Protein AF-A0A8X6H9U3-F1 (afdb_monomer_lite)

Foldseek 3Di:
DDDDCPDPVVVVCVVCVVVNPPPVVPPPVVPPPDDDDDDDDDDADDDDADDDDPVCCVVVVVVVVCVVSVVDDDDDDSHDDYD

pLDDT: mean 78.74, std 13.15, range [41.72, 92.62]

Sequence (83 aa):
MTLSDSSAYHKLMNQFPSLTKASFLGINFRKQDVTHCILMKGPPEFDEARHLYPENLVAVKEIQSLFDKGIICPSNSLLSTWC

Secondary structure (DSSP, 8-state):
----TTSHHHHHHHH-HHHHS--TTT------S--------SSPP--PPPPPPGGGGHHHHHHHHHHHTTSS-----S-----

Structure (mmCIF, N/CA/C/O backbone):
data_AF-A0A8X6H9U3-F1
#
_entry.id   AF-A0A8X6H9U3-F1
#
loop_
_atom_site.group_PDB
_atom_site.id
_atom_site.type_symbol
_atom_site.label_atom_id
_atom_site.label_alt_id
_atom_site.label_comp_id
_atom_site.label_asym_id
_atom_site.label_entity_id
_atom_site.label_seq_id
_atom_site.pdbx_PDB_ins_code
_atom_site.Cartn_x
_atom_site.Cartn_y
_atom_site.Cartn_z
_atom_site.occupancy
_atom_site.B_iso_or_equiv
_atom_site.auth_seq_id
_atom_site.auth_comp_id
_atom_site.auth_asym_id
_atom_site.auth_atom_id
_atom_site.pdbx_PDB_model_num
ATOM 1 N N . MET A 1 1 ? 4.909 -7.428 20.894 1.00 42.50 1 MET A N 1
ATOM 2 C CA . MET A 1 1 ? 5.134 -6.529 22.045 1.00 42.50 1 MET A CA 1
ATOM 3 C C . MET A 1 1 ? 3.824 -6.435 22.809 1.00 42.50 1 MET A C 1
ATOM 5 O O . MET A 1 1 ? 2.894 -5.817 22.314 1.00 42.50 1 MET A O 1
ATOM 9 N N . THR A 1 2 ? 3.691 -7.147 23.925 1.00 55.91 2 THR A N 1
ATOM 10 C CA . THR A 1 2 ? 2.452 -7.180 24.718 1.00 55.91 2 THR A CA 1
ATOM 11 C C . THR A 1 2 ? 2.578 -6.189 25.869 1.00 55.91 2 THR A C 1
ATOM 13 O O . THR A 1 2 ? 3.410 -6.370 26.756 1.00 55.91 2 THR A O 1
ATOM 16 N N . LEU A 1 3 ? 1.794 -5.112 25.824 1.00 65.94 3 LEU A N 1
ATOM 17 C CA . LEU A 1 3 ? 1.622 -4.203 26.956 1.00 65.94 3 LEU A CA 1
ATOM 18 C C . LEU A 1 3 ? 0.860 -4.946 28.058 1.00 65.94 3 LEU A C 1
ATOM 20 O O . LEU A 1 3 ? -0.133 -5.606 27.771 1.00 65.94 3 LEU A O 1
ATOM 24 N N . SER A 1 4 ? 1.326 -4.860 29.304 1.00 75.25 4 SER A N 1
ATOM 25 C CA . SER A 1 4 ? 0.596 -5.424 30.440 1.00 75.25 4 SER A CA 1
ATOM 26 C C . SER A 1 4 ? -0.732 -4.688 30.635 1.00 75.25 4 SER A C 1
ATOM 28 O O . SER A 1 4 ? -0.776 -3.456 30.598 1.00 75.25 4 SER A O 1
ATOM 30 N N . ASP A 1 5 ? -1.810 -5.428 30.901 1.00 70.75 5 ASP A N 1
ATOM 31 C CA . ASP A 1 5 ? -3.159 -4.858 31.039 1.00 70.75 5 ASP A CA 1
ATOM 32 C C . ASP A 1 5 ? -3.279 -3.825 32.176 1.00 70.75 5 ASP A C 1
ATOM 34 O O . ASP A 1 5 ? -4.168 -2.969 32.165 1.00 70.75 5 ASP A O 1
ATOM 38 N N . SER A 1 6 ? -2.362 -3.880 33.150 1.00 77.19 6 SER A N 1
ATOM 39 C CA . SER A 1 6 ? -2.285 -2.980 34.307 1.00 77.19 6 SER A CA 1
ATOM 40 C C . SER A 1 6 ? -1.553 -1.661 34.035 1.00 77.19 6 SER A C 1
ATOM 42 O O . SER A 1 6 ? -1.569 -0.762 34.879 1.00 77.19 6 SER A O 1
ATOM 44 N N . SER A 1 7 ? -0.924 -1.525 32.867 1.00 85.12 7 SER A N 1
ATOM 45 C CA . SER A 1 7 ? -0.178 -0.334 32.471 1.00 85.12 7 SER A CA 1
ATOM 46 C C . SER A 1 7 ? -1.080 0.901 32.364 1.00 85.12 7 SER A C 1
ATOM 48 O O . SER A 1 7 ? -2.194 0.844 31.834 1.00 85.12 7 SER A O 1
ATOM 50 N N . ALA A 1 8 ? -0.573 2.059 32.800 1.00 84.75 8 ALA A N 1
ATOM 51 C CA . ALA A 1 8 ? -1.240 3.347 32.595 1.00 84.75 8 ALA A CA 1
ATOM 52 C C . ALA A 1 8 ? -1.514 3.625 31.102 1.00 84.75 8 ALA A C 1
ATOM 54 O O . ALA A 1 8 ? -2.548 4.195 30.756 1.00 84.75 8 ALA A O 1
ATOM 55 N N . TYR A 1 9 ? -0.642 3.141 30.212 1.00 81.81 9 TYR A N 1
ATOM 56 C CA . TYR A 1 9 ? -0.812 3.263 28.765 1.00 81.81 9 TYR A CA 1
ATOM 57 C C . TYR A 1 9 ? -1.958 2.396 28.239 1.00 81.81 9 TYR A C 1
ATOM 59 O O . TYR A 1 9 ? -2.708 2.843 27.379 1.00 81.81 9 TYR A O 1
ATOM 67 N N . HIS A 1 10 ? -2.157 1.194 28.790 1.00 84.44 10 HIS A N 1
ATOM 68 C CA . HIS A 1 10 ? -3.278 0.337 28.399 1.00 84.44 10 HIS A CA 1
ATOM 69 C C . HIS A 1 10 ? -4.626 0.985 28.762 1.00 84.44 10 HIS A C 1
ATOM 71 O O . HIS A 1 10 ? -5.562 0.991 27.961 1.00 84.44 10 HIS A O 1
ATOM 77 N N . LYS A 1 11 ? -4.704 1.633 29.933 1.00 86.19 11 LYS A N 1
ATOM 78 C CA . LYS A 1 11 ? -5.874 2.433 30.334 1.00 86.19 11 LYS A CA 1
ATOM 79 C C . LYS A 1 11 ? -6.117 3.607 29.384 1.00 86.19 11 LYS A C 1
ATOM 81 O O . LYS A 1 11 ? -7.251 3.811 28.965 1.00 86.19 11 LYS A O 1
ATOM 86 N N . LEU A 1 12 ? -5.063 4.335 29.010 1.00 87.56 12 LEU A N 1
ATOM 87 C CA . LEU A 1 12 ? -5.151 5.455 28.070 1.00 87.56 12 LEU A CA 1
ATOM 88 C C . LEU A 1 12 ? -5.625 5.002 26.681 1.00 87.56 12 LEU A C 1
ATOM 90 O O . LEU A 1 12 ? -6.504 5.626 26.095 1.00 87.56 12 LEU A O 1
ATOM 94 N N . MET A 1 13 ? -5.102 3.888 26.163 1.00 84.12 13 MET A N 1
ATOM 95 C CA . MET A 1 13 ? -5.533 3.376 24.860 1.00 84.12 13 MET A CA 1
ATOM 96 C C . MET A 1 13 ? -7.003 2.949 24.865 1.00 84.12 13 MET A C 1
ATOM 98 O O . MET A 1 13 ? -7.707 3.184 23.884 1.00 84.12 13 MET A O 1
ATOM 102 N N . ASN A 1 14 ? -7.484 2.395 25.980 1.00 84.38 14 ASN A N 1
ATOM 103 C CA . ASN A 1 14 ? -8.889 2.032 26.158 1.00 84.38 14 ASN A CA 1
ATOM 104 C C . ASN A 1 14 ? -9.827 3.235 26.333 1.00 84.38 14 ASN A C 1
ATOM 106 O O . ASN A 1 14 ? -11.020 3.090 26.083 1.00 84.38 14 ASN A O 1
ATOM 110 N N . GLN A 1 15 ? -9.319 4.413 26.714 1.00 90.06 15 GLN A N 1
ATOM 111 C CA . GLN A 1 15 ? -10.114 5.650 26.733 1.00 90.06 15 GLN A CA 1
ATOM 112 C C . GLN A 1 15 ? -10.420 6.171 25.325 1.00 90.06 15 GLN A C 1
ATOM 114 O O . GLN A 1 15 ? -11.469 6.777 25.117 1.00 90.06 15 GLN A O 1
ATOM 119 N N . PHE A 1 16 ? -9.545 5.905 24.351 1.00 83.88 16 PHE A N 1
ATOM 120 C CA . PHE A 1 16 ? -9.690 6.383 22.973 1.00 83.88 16 PHE A CA 1
ATOM 121 C C . PHE A 1 16 ? -9.748 5.231 21.960 1.00 83.88 16 PHE A C 1
ATOM 123 O O . PHE A 1 16 ? -8.933 5.180 21.036 1.00 83.88 16 PHE A O 1
ATOM 130 N N . PRO A 1 17 ? -10.720 4.304 22.081 1.00 78.38 17 PRO A N 1
ATOM 131 C CA . PRO A 1 17 ? -10.788 3.112 21.241 1.00 78.38 17 PRO A CA 1
ATOM 132 C C . PRO A 1 17 ? -10.965 3.440 19.753 1.00 78.38 17 PRO A C 1
ATOM 134 O O . PRO A 1 17 ? -10.558 2.647 18.916 1.00 78.38 17 PRO A O 1
ATOM 137 N N . SER A 1 18 ? -11.519 4.606 19.409 1.00 75.94 18 SER A N 1
ATOM 138 C CA . SER A 1 18 ? -11.637 5.085 18.026 1.00 75.94 18 SER A CA 1
ATOM 139 C C . SER A 1 18 ? -10.293 5.406 17.362 1.00 75.94 18 SER A C 1
ATOM 141 O O . SER A 1 18 ? -10.195 5.330 16.142 1.00 75.94 18 SER A O 1
ATOM 143 N N . LEU A 1 19 ? -9.271 5.764 18.148 1.00 75.56 19 LEU A N 1
ATOM 144 C CA . LEU A 1 19 ? -7.918 6.070 17.669 1.00 75.56 19 LEU A CA 1
ATOM 145 C C . LEU A 1 19 ? -6.985 4.861 17.773 1.00 75.56 19 LEU A C 1
ATOM 147 O O . LEU A 1 19 ? -6.025 4.750 17.016 1.00 75.56 19 LEU A O 1
ATOM 151 N N . THR A 1 20 ? -7.235 3.983 18.746 1.00 76.06 20 THR A N 1
ATOM 152 C CA . THR A 1 20 ? -6.305 2.916 19.135 1.00 76.06 20 THR A CA 1
ATOM 153 C C . THR A 1 20 ? -6.721 1.537 18.662 1.00 76.06 20 THR A C 1
ATOM 155 O O . THR A 1 20 ? -5.856 0.717 18.351 1.00 76.06 20 THR A O 1
ATOM 158 N N . LYS A 1 21 ? -8.025 1.255 18.574 1.00 71.50 21 LYS A N 1
ATOM 159 C CA . LYS A 1 21 ? -8.485 0.048 17.901 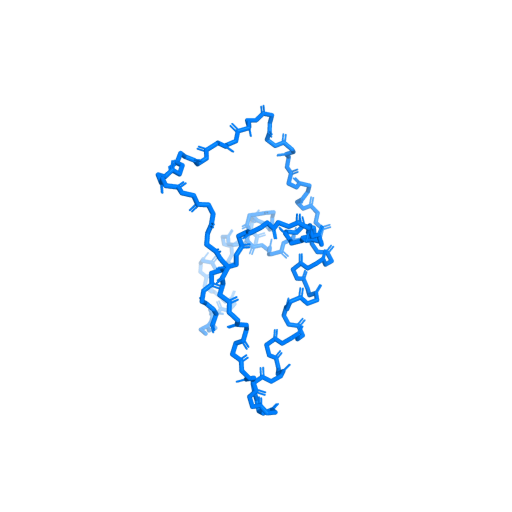1.00 71.50 21 LYS A CA 1
ATOM 160 C C . LYS A 1 21 ? -8.424 0.325 16.418 1.00 71.50 21 LYS A C 1
ATOM 162 O O . LYS A 1 21 ? -9.032 1.275 15.927 1.00 71.50 21 LYS A O 1
ATOM 167 N N . ALA A 1 22 ? -7.707 -0.555 15.737 1.00 63.19 22 ALA A N 1
ATOM 168 C CA . ALA A 1 22 ? -7.677 -0.750 14.301 1.00 63.19 22 ALA A CA 1
ATOM 169 C C . ALA A 1 22 ? -9.097 -1.002 13.752 1.00 63.19 22 ALA A C 1
ATOM 171 O O . ALA A 1 22 ? -9.443 -2.094 13.314 1.00 63.19 22 ALA A O 1
ATOM 172 N N . SER A 1 23 ? -9.949 0.018 13.794 1.00 56.62 23 SER A N 1
ATOM 173 C CA . SER A 1 23 ? -11.309 0.020 13.271 1.00 56.62 23 SER A CA 1
ATOM 174 C C . SER A 1 23 ? -11.233 0.252 11.762 1.00 56.62 23 SER A C 1
ATOM 176 O O . SER A 1 23 ? -11.875 1.142 11.216 1.00 56.62 23 SER A O 1
ATOM 178 N N . PHE A 1 24 ? -10.411 -0.544 11.073 1.00 52.62 24 PHE A N 1
ATOM 179 C CA . PHE A 1 24 ? -10.254 -0.499 9.618 1.00 52.62 24 PHE A CA 1
ATO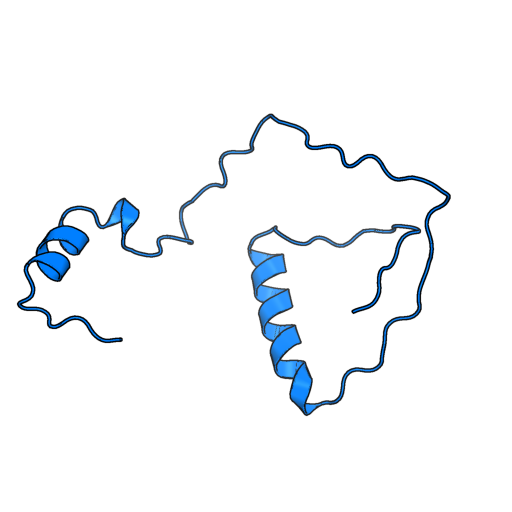M 180 C C . PHE A 1 24 ? -11.554 -0.858 8.883 1.00 52.62 24 PHE A C 1
ATOM 182 O O . PHE A 1 24 ? -11.663 -0.621 7.689 1.00 52.62 24 PHE A O 1
ATOM 189 N N . LEU A 1 25 ? -12.549 -1.395 9.598 1.00 50.91 25 LEU A N 1
ATOM 190 C CA . LEU A 1 25 ? -13.876 -1.729 9.080 1.00 50.91 25 LEU A CA 1
ATOM 191 C C . LEU A 1 25 ? -14.821 -0.522 8.934 1.00 50.91 25 LEU A C 1
ATOM 193 O O . LEU A 1 25 ? -15.908 -0.684 8.392 1.00 50.91 25 LEU A O 1
ATOM 197 N N . GLY A 1 26 ? -14.447 0.667 9.422 1.00 50.97 26 GLY A N 1
ATOM 198 C CA . GLY A 1 26 ? -15.342 1.834 9.440 1.00 50.97 26 GLY A CA 1
ATOM 199 C C . GLY A 1 26 ? -14.703 3.163 9.048 1.00 50.97 26 GLY A C 1
ATOM 200 O O . GLY A 1 26 ? -15.405 4.174 8.987 1.00 50.97 26 GLY A O 1
ATOM 201 N N . ILE A 1 27 ? -13.398 3.194 8.759 1.00 52.19 27 ILE A N 1
ATOM 202 C CA . ILE A 1 27 ? -12.792 4.367 8.131 1.00 52.19 27 ILE A CA 1
ATOM 203 C C . ILE A 1 27 ? -13.254 4.344 6.677 1.00 52.19 27 ILE A C 1
ATOM 205 O O . ILE A 1 27 ? -12.609 3.770 5.807 1.00 52.19 27 ILE A O 1
ATOM 209 N N . ASN A 1 28 ? -14.395 4.985 6.415 1.00 51.22 28 ASN A N 1
ATOM 210 C CA . ASN A 1 28 ? -14.610 5.611 5.123 1.00 51.22 28 ASN A CA 1
ATOM 211 C C . ASN A 1 28 ? -13.355 6.450 4.903 1.00 51.22 28 ASN A C 1
ATOM 213 O O . ASN A 1 28 ? -13.182 7.459 5.593 1.00 51.22 28 ASN A O 1
ATOM 217 N N . PHE A 1 29 ? -12.448 6.009 4.026 1.00 57.03 29 PHE A N 1
ATOM 218 C CA . PHE A 1 29 ? -11.445 6.900 3.469 1.00 57.03 29 PHE A CA 1
ATOM 219 C C . PHE A 1 29 ? -12.259 8.065 2.942 1.00 57.03 29 PHE A C 1
ATOM 221 O O . PHE A 1 29 ? -12.978 7.931 1.951 1.00 57.03 29 PHE A O 1
ATOM 228 N N . ARG A 1 30 ? -12.294 9.155 3.712 1.00 54.16 30 ARG A N 1
ATOM 229 C CA . ARG A 1 30 ? -13.050 10.344 3.361 1.00 54.16 30 ARG A CA 1
ATOM 230 C C . ARG A 1 30 ? -12.480 10.700 2.006 1.00 54.16 30 ARG A C 1
ATOM 232 O O . ARG A 1 30 ? -11.295 11.026 1.976 1.00 54.16 30 ARG A O 1
ATOM 239 N N . LYS A 1 31 ? -13.253 10.491 0.928 1.00 61.25 31 LYS A N 1
ATOM 240 C CA . LYS A 1 31 ? -12.802 10.724 -0.448 1.00 61.25 31 LYS A CA 1
ATOM 241 C C . LYS A 1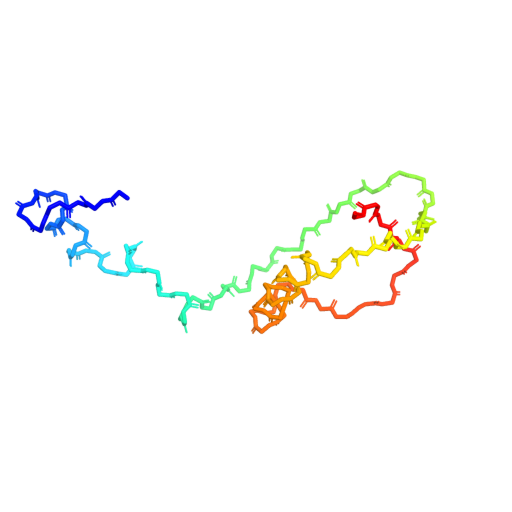 31 ? -12.131 12.082 -0.418 1.00 61.25 31 LYS A C 1
ATOM 243 O O . LYS A 1 31 ? -12.800 13.086 -0.174 1.00 61.25 31 LYS A O 1
ATOM 248 N N . GLN A 1 32 ? -10.805 12.082 -0.476 1.00 64.19 32 GLN A N 1
ATOM 249 C CA . GLN A 1 32 ? -10.084 13.331 -0.486 1.00 64.19 32 GLN A CA 1
ATOM 250 C C . GLN A 1 32 ? -10.464 13.937 -1.826 1.00 64.19 32 GLN A C 1
ATOM 252 O O . GLN A 1 32 ? -10.256 13.313 -2.860 1.00 64.19 32 GLN A O 1
ATOM 257 N N . ASP A 1 33 ? -11.065 15.122 -1.805 1.00 77.06 33 ASP A N 1
ATOM 258 C CA . ASP A 1 33 ? -11.435 15.849 -3.028 1.00 77.06 33 ASP A CA 1
ATOM 259 C C . ASP A 1 33 ? -10.192 16.431 -3.736 1.00 77.06 33 ASP A C 1
ATOM 261 O O . ASP A 1 33 ? -10.260 17.269 -4.629 1.00 77.06 33 ASP A O 1
ATOM 265 N N . VAL A 1 34 ? -9.012 16.000 -3.288 1.00 83.62 34 VAL A N 1
ATOM 266 C CA . VAL A 1 34 ? -7.713 16.371 -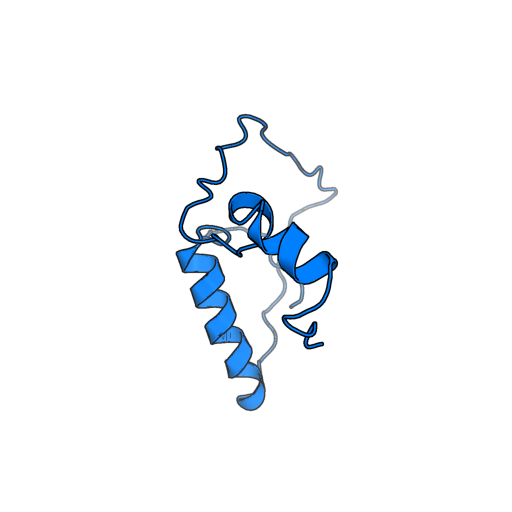3.814 1.00 83.62 34 VAL A CA 1
ATOM 267 C C . VAL A 1 34 ? -7.307 15.306 -4.818 1.00 83.62 34 VAL A C 1
ATOM 269 O O . VAL A 1 34 ? -7.095 14.145 -4.474 1.00 83.62 34 VAL A O 1
ATOM 272 N N . THR A 1 35 ? -7.165 15.719 -6.073 1.00 85.81 35 THR A N 1
ATOM 273 C CA . THR A 1 35 ? -6.555 14.882 -7.105 1.00 85.81 35 THR A CA 1
ATOM 274 C C . THR A 1 35 ? -5.041 15.047 -7.033 1.00 85.81 35 THR A C 1
ATOM 276 O O . THR A 1 35 ? -4.518 16.137 -7.266 1.00 85.81 35 THR A O 1
ATOM 279 N N . HIS A 1 36 ? -4.329 13.974 -6.695 1.00 86.31 36 HIS A N 1
ATOM 280 C CA . HIS A 1 36 ? -2.869 13.951 -6.731 1.00 86.31 36 HIS A CA 1
ATOM 281 C C . HIS A 1 36 ? -2.384 13.611 -8.147 1.00 86.31 36 HIS A C 1
ATOM 283 O O . HIS A 1 36 ? -2.812 12.613 -8.722 1.00 86.31 36 HIS A O 1
ATOM 289 N N . CYS A 1 37 ? -1.464 14.411 -8.691 1.00 89.81 37 CYS A N 1
ATOM 290 C CA . CYS A 1 37 ? -0.840 14.171 -9.994 1.00 89.81 37 CYS A CA 1
ATOM 291 C C . CYS A 1 37 ? 0.663 13.940 -9.816 1.00 89.81 37 CYS A C 1
ATOM 293 O O . CYS A 1 37 ? 1.342 14.742 -9.174 1.00 89.81 37 CYS A O 1
ATOM 295 N N . ILE A 1 38 ? 1.187 12.873 -10.420 1.00 88.81 3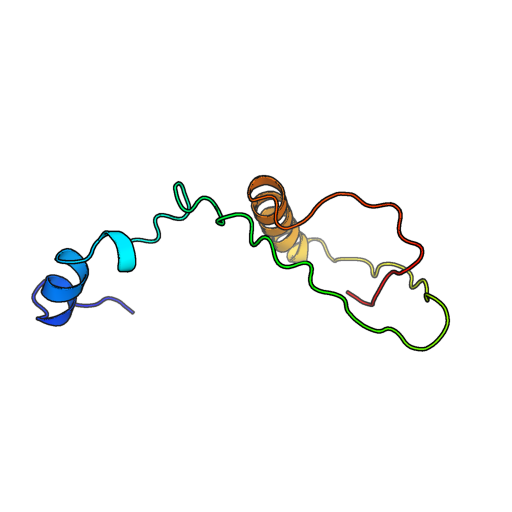8 ILE A N 1
ATOM 296 C CA . ILE A 1 38 ? 2.628 12.611 -10.492 1.00 88.81 38 ILE A CA 1
ATOM 297 C C . ILE A 1 38 ? 3.109 13.034 -11.878 1.00 88.81 38 ILE A C 1
ATOM 299 O O . ILE A 1 38 ? 2.609 12.550 -12.892 1.00 88.81 38 ILE A O 1
ATOM 303 N N . LEU A 1 39 ? 4.073 13.954 -11.925 1.00 92.62 39 LEU A N 1
ATOM 304 C CA . LEU A 1 39 ? 4.683 14.388 -13.178 1.00 92.62 39 LEU A CA 1
ATOM 305 C C . LEU A 1 39 ? 5.737 13.366 -13.611 1.00 92.62 39 LEU A C 1
ATOM 307 O O . LEU A 1 39 ? 6.781 13.236 -12.974 1.00 92.62 39 LEU A O 1
ATOM 311 N N . MET A 1 40 ? 5.462 12.663 -14.705 1.00 85.94 40 MET A N 1
ATOM 312 C CA . MET A 1 40 ? 6.392 11.708 -15.309 1.00 85.94 40 MET A CA 1
ATOM 313 C C . MET A 1 40 ? 7.245 12.396 -16.383 1.00 85.94 40 MET A C 1
ATOM 315 O O . MET A 1 40 ? 6.789 13.322 -17.056 1.00 85.94 40 MET A O 1
ATOM 319 N N . LYS A 1 41 ? 8.493 11.945 -16.550 1.00 91.25 41 LYS A N 1
ATOM 320 C CA . LYS A 1 41 ? 9.383 12.353 -17.648 1.00 91.25 41 LYS A CA 1
ATOM 321 C C . LYS A 1 41 ? 9.616 11.163 -18.573 1.00 91.25 41 LYS A C 1
ATOM 323 O O . LYS A 1 41 ? 9.927 10.084 -18.087 1.00 91.25 41 LYS A O 1
ATOM 328 N N . GLY A 1 42 ? 9.545 11.397 -19.882 1.00 88.69 42 GLY A N 1
ATOM 329 C CA . GLY A 1 42 ? 9.739 10.356 -20.895 1.00 88.69 42 GLY A CA 1
ATOM 330 C C . GLY A 1 42 ? 8.464 9.560 -21.216 1.00 88.69 42 GLY A C 1
ATOM 331 O O . GLY A 1 42 ? 7.406 9.831 -20.644 1.00 88.69 42 GLY A O 1
ATOM 332 N N . PRO A 1 43 ? 8.541 8.631 -22.183 1.00 89.88 43 PRO A N 1
ATOM 333 C CA . PRO A 1 43 ? 7.431 7.750 -22.534 1.00 89.88 43 PRO A CA 1
ATOM 334 C C . PRO A 1 43 ? 7.184 6.688 -21.443 1.00 89.88 43 PRO A C 1
ATOM 336 O O . PRO A 1 43 ? 8.108 6.359 -20.701 1.00 89.88 43 PRO A O 1
ATOM 339 N N . PRO A 1 44 ? 5.963 6.129 -21.340 1.00 88.44 44 PRO A N 1
ATOM 340 C CA . PRO A 1 44 ? 5.706 4.958 -20.504 1.00 88.44 44 PRO A CA 1
ATOM 341 C C . PRO A 1 44 ? 6.574 3.775 -20.946 1.00 88.44 44 PRO A C 1
ATOM 343 O O . PRO A 1 44 ? 6.635 3.477 -22.140 1.00 88.44 44 PRO A O 1
ATOM 346 N N . GLU A 1 45 ? 7.208 3.100 -19.991 1.00 87.94 45 GLU A N 1
ATOM 347 C CA . GLU A 1 45 ? 7.940 1.856 -20.233 1.00 87.94 45 GLU A CA 1
ATOM 348 C C . GLU A 1 45 ? 7.131 0.651 -19.759 1.00 87.94 45 GLU A C 1
ATOM 350 O O . GLU A 1 45 ? 6.488 0.682 -18.707 1.00 87.94 45 GLU A O 1
ATOM 355 N N . PHE A 1 46 ? 7.183 -0.411 -20.556 1.00 86.12 46 PHE A N 1
ATOM 356 C CA . PHE A 1 46 ? 6.651 -1.711 -20.192 1.00 86.12 46 PHE A CA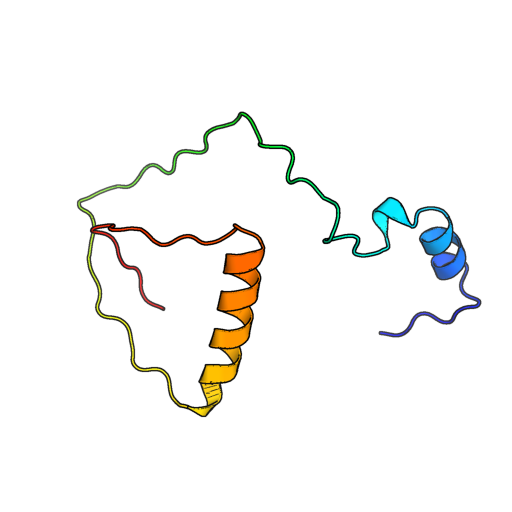 1
ATOM 357 C C . PHE A 1 46 ? 7.812 -2.645 -19.875 1.00 86.12 46 PHE A C 1
ATOM 359 O O . PHE A 1 46 ? 8.710 -2.830 -20.696 1.00 86.12 46 PHE A O 1
ATOM 366 N N . ASP A 1 47 ? 7.743 -3.250 -18.702 1.00 86.00 47 ASP A N 1
ATOM 367 C CA . ASP A 1 47 ? 8.606 -4.329 -18.259 1.00 86.00 47 ASP A CA 1
ATOM 368 C C . ASP A 1 47 ? 7.802 -5.610 -17.981 1.00 86.00 47 ASP A C 1
ATOM 370 O O . ASP A 1 47 ? 6.636 -5.567 -17.562 1.00 86.00 47 ASP A O 1
ATOM 374 N N . GLU A 1 48 ? 8.424 -6.757 -18.245 1.00 86.62 48 GLU A N 1
ATOM 375 C CA . GLU A 1 48 ? 7.805 -8.070 -18.090 1.00 86.62 48 GLU A CA 1
ATOM 376 C C . GLU A 1 48 ? 7.792 -8.494 -16.615 1.00 86.62 48 GLU A C 1
ATOM 378 O O . GLU A 1 48 ? 8.776 -8.368 -15.887 1.00 86.62 48 GLU A O 1
ATOM 383 N N . ALA A 1 49 ? 6.660 -9.031 -16.153 1.00 86.19 49 ALA A N 1
ATOM 384 C CA . ALA A 1 49 ? 6.538 -9.479 -14.773 1.00 86.19 49 ALA A CA 1
ATOM 385 C C . ALA A 1 49 ? 7.488 -10.652 -14.486 1.00 86.19 49 ALA A C 1
ATOM 387 O O . ALA A 1 49 ? 7.495 -11.664 -15.190 1.00 86.19 49 ALA A O 1
ATOM 388 N N . ARG A 1 50 ? 8.253 -10.551 -13.395 1.00 86.94 50 ARG A N 1
ATOM 389 C CA . ARG A 1 50 ? 9.140 -11.632 -12.959 1.00 86.94 50 ARG A CA 1
ATOM 390 C C . ARG A 1 50 ? 8.339 -12.818 -12.429 1.00 86.94 50 ARG A C 1
ATOM 392 O O . ARG A 1 50 ? 7.302 -12.663 -11.784 1.00 86.94 50 ARG A O 1
ATOM 399 N N . HIS A 1 51 ? 8.856 -14.021 -12.668 1.00 86.81 51 HIS A N 1
ATOM 400 C CA . HIS A 1 51 ? 8.266 -15.240 -12.131 1.00 86.81 51 HIS A CA 1
ATOM 401 C C . HIS A 1 51 ? 8.376 -15.271 -10.600 1.00 86.81 51 HIS A C 1
ATOM 403 O O . HIS A 1 51 ? 9.460 -15.087 -10.043 1.00 86.81 51 HIS A O 1
ATOM 409 N N . LEU A 1 52 ? 7.259 -15.543 -9.923 1.00 87.00 52 LEU A N 1
ATOM 410 C CA . LEU A 1 52 ? 7.222 -15.738 -8.477 1.00 87.00 52 LEU A CA 1
ATOM 411 C C . LEU A 1 52 ? 7.305 -17.227 -8.144 1.00 87.00 52 LEU A C 1
ATOM 413 O O . LEU A 1 52 ? 6.484 -18.017 -8.607 1.00 87.00 52 LEU A O 1
ATOM 417 N N . TYR A 1 53 ? 8.259 -17.593 -7.289 1.00 89.44 53 TYR A N 1
ATOM 418 C CA . TYR A 1 53 ? 8.340 -18.948 -6.750 1.00 89.44 53 TYR A CA 1
ATOM 419 C C . TYR A 1 53 ? 7.135 -19.278 -5.843 1.00 89.44 53 TYR A C 1
ATOM 421 O O . TYR A 1 53 ? 6.605 -18.375 -5.183 1.00 89.44 53 TYR A O 1
ATOM 429 N N . PRO A 1 54 ? 6.706 -20.553 -5.763 1.00 87.31 54 PRO A N 1
ATOM 430 C CA . PRO A 1 54 ? 5.508 -20.965 -5.025 1.00 87.31 54 PRO A CA 1
ATOM 431 C C . PRO A 1 54 ? 5.469 -20.537 -3.551 1.00 87.31 54 PRO A C 1
ATOM 433 O O . PRO A 1 54 ? 4.411 -20.181 -3.035 1.00 87.31 54 PRO A O 1
ATOM 436 N N . GLU A 1 55 ? 6.611 -20.524 -2.869 1.00 87.62 55 GLU A N 1
ATOM 437 C CA . GLU A 1 55 ? 6.755 -20.081 -1.479 1.00 87.62 55 GLU A CA 1
ATOM 438 C C . GLU A 1 55 ? 6.360 -18.610 -1.265 1.00 87.62 55 GLU A C 1
ATOM 440 O O . GLU A 1 55 ? 5.885 -18.244 -0.189 1.00 87.62 55 GLU A O 1
ATOM 445 N N . ASN A 1 56 ? 6.463 -17.781 -2.307 1.00 81.94 56 ASN A N 1
ATOM 446 C CA . ASN A 1 56 ? 6.118 -16.362 -2.264 1.00 81.94 56 ASN A CA 1
ATOM 447 C C . ASN A 1 56 ? 4.641 -16.099 -2.598 1.00 81.94 56 ASN A C 1
ATOM 449 O O . ASN A 1 56 ? 4.170 -14.969 -2.464 1.00 81.94 56 ASN A O 1
ATOM 453 N N . LEU A 1 57 ? 3.866 -17.130 -2.963 1.00 81.38 57 LEU A N 1
ATOM 454 C CA . LEU A 1 57 ? 2.435 -16.989 -3.265 1.00 81.38 57 LEU A CA 1
ATOM 455 C C . LEU A 1 57 ? 1.598 -16.584 -2.045 1.00 81.38 57 LEU A C 1
ATOM 457 O O . LEU A 1 57 ? 0.460 -16.145 -2.196 1.00 81.38 57 LEU A O 1
ATOM 461 N N . VAL A 1 58 ? 2.149 -16.669 -0.830 1.00 79.62 58 VAL A N 1
ATOM 462 C CA . VAL A 1 58 ? 1.504 -16.124 0.374 1.00 79.62 58 VAL A CA 1
ATOM 463 C C . VAL A 1 58 ? 1.237 -14.620 0.224 1.00 79.62 58 VAL A C 1
ATOM 465 O O . VAL A 1 58 ? 0.182 -14.160 0.658 1.00 79.62 58 VAL A O 1
ATOM 468 N N . ALA A 1 59 ? 2.111 -13.879 -0.469 1.00 75.62 59 ALA A N 1
ATOM 469 C CA . ALA A 1 59 ? 1.922 -12.454 -0.746 1.00 75.62 59 ALA A CA 1
ATOM 470 C C . ALA A 1 59 ? 0.685 -12.175 -1.622 1.00 75.62 59 ALA A C 1
ATOM 472 O O . ALA A 1 59 ? 0.048 -11.134 -1.485 1.00 75.62 59 ALA A O 1
ATOM 473 N N . VAL A 1 60 ? 0.257 -13.129 -2.458 1.00 80.69 60 VAL A N 1
ATOM 474 C CA . VAL A 1 60 ? -0.957 -12.987 -3.285 1.00 80.69 60 VAL A CA 1
ATOM 475 C C . VAL A 1 60 ? -2.213 -12.856 -2.417 1.00 80.69 60 VAL A C 1
ATOM 477 O O . VAL A 1 60 ? -3.151 -12.148 -2.779 1.00 80.69 60 VAL A O 1
ATOM 480 N N . LYS A 1 61 ? -2.230 -13.467 -1.224 1.00 82.19 61 LYS A N 1
ATOM 481 C CA . LYS A 1 61 ? -3.351 -13.306 -0.282 1.00 82.19 61 LYS A CA 1
ATOM 482 C C . LYS A 1 61 ? -3.462 -11.873 0.240 1.00 82.19 61 LYS A C 1
ATOM 484 O O . LYS A 1 61 ? -4.567 -11.401 0.492 1.00 82.19 61 LYS A O 1
ATOM 489 N N . GLU A 1 62 ? -2.338 -11.176 0.388 1.00 86.56 62 GLU A N 1
ATOM 490 C CA . GLU A 1 62 ? -2.327 -9.772 0.798 1.00 86.56 62 GLU A CA 1
ATOM 491 C C . GLU A 1 62 ? -2.868 -8.864 -0.313 1.00 86.56 62 GLU A C 1
ATOM 493 O O . GLU A 1 62 ? -3.661 -7.966 -0.030 1.00 86.56 62 GLU A O 1
ATOM 498 N N . ILE A 1 63 ? -2.542 -9.163 -1.576 1.00 88.38 63 ILE A N 1
ATOM 499 C CA . ILE A 1 63 ? -3.075 -8.452 -2.749 1.00 88.38 63 ILE A CA 1
ATOM 500 C C . ILE A 1 63 ? -4.608 -8.481 -2.747 1.00 88.38 63 ILE A C 1
ATOM 502 O O . ILE A 1 63 ? -5.234 -7.437 -2.930 1.00 88.38 63 ILE A O 1
ATOM 506 N N . GLN A 1 64 ? -5.224 -9.632 -2.454 1.00 88.50 64 GLN A N 1
ATOM 507 C CA . GLN A 1 64 ? -6.684 -9.718 -2.349 1.00 88.50 64 GLN A CA 1
ATOM 508 C C . GLN A 1 64 ? -7.239 -8.777 -1.267 1.00 88.50 64 GLN A C 1
ATOM 510 O O . GLN A 1 64 ? -8.218 -8.077 -1.504 1.00 88.50 64 GLN A O 1
ATOM 515 N N . SER A 1 65 ? -6.578 -8.673 -0.109 1.00 87.19 65 SER A N 1
ATOM 516 C CA . SER A 1 65 ? -7.005 -7.733 0.935 1.00 87.19 65 SER A CA 1
ATOM 517 C C . SER A 1 65 ? -6.919 -6.273 0.484 1.00 87.19 65 SER A C 1
ATOM 519 O O . SER A 1 65 ? -7.771 -5.466 0.856 1.00 87.19 65 SER A O 1
ATOM 521 N N . LEU A 1 66 ? -5.899 -5.909 -0.298 1.00 87.50 66 LEU A N 1
ATOM 522 C CA . LEU A 1 66 ? -5.764 -4.559 -0.854 1.00 87.50 66 LEU A CA 1
ATOM 523 C C . LEU A 1 66 ? -6.849 -4.265 -1.896 1.00 87.50 66 LEU A C 1
ATOM 525 O O . LEU A 1 66 ? -7.347 -3.138 -1.951 1.00 87.50 66 LEU A O 1
ATOM 529 N N . PHE A 1 67 ? -7.231 -5.274 -2.682 1.00 88.75 67 PHE A N 1
ATOM 530 C CA . PHE A 1 67 ? -8.331 -5.192 -3.638 1.00 88.75 67 PHE A CA 1
ATOM 531 C C . PHE A 1 67 ? -9.667 -4.972 -2.925 1.00 88.75 67 PHE A C 1
ATOM 533 O O . PHE A 1 67 ? -10.387 -4.030 -3.244 1.00 88.75 67 PHE A O 1
ATOM 540 N N . ASP A 1 68 ? -9.956 -5.765 -1.891 1.00 87.12 68 ASP A N 1
ATOM 541 C CA . ASP A 1 68 ? -11.195 -5.659 -1.111 1.00 87.12 68 ASP A CA 1
ATOM 542 C C . ASP A 1 68 ? -11.314 -4.301 -0.394 1.00 87.12 68 ASP A C 1
ATOM 544 O O . ASP A 1 68 ? -12.411 -3.782 -0.190 1.00 87.12 68 ASP A O 1
ATOM 548 N N . LYS A 1 69 ? -10.176 -3.689 -0.039 1.00 83.44 69 LYS A N 1
ATOM 549 C CA . LYS A 1 69 ? -10.102 -2.334 0.535 1.00 83.44 69 LYS A CA 1
ATOM 550 C C . LYS A 1 69 ? -10.244 -1.217 -0.505 1.00 83.44 69 LYS A C 1
ATOM 552 O O . LYS A 1 69 ? -10.311 -0.052 -0.118 1.00 83.44 69 LYS A O 1
ATOM 557 N N . GLY A 1 70 ? -10.252 -1.540 -1.799 1.00 85.06 70 GLY A N 1
ATOM 558 C CA . GLY A 1 70 ? -10.303 -0.567 -2.891 1.00 85.06 70 GLY A CA 1
ATOM 559 C C . GLY A 1 70 ? -9.023 0.256 -3.061 1.00 85.06 70 GLY A C 1
ATOM 560 O O . GLY A 1 70 ? -9.075 1.341 -3.634 1.00 85.06 70 GLY A O 1
ATOM 561 N N . ILE A 1 71 ? -7.886 -0.226 -2.542 1.00 86.06 71 ILE A N 1
ATOM 562 C CA . ILE A 1 71 ? -6.581 0.445 -2.676 1.00 86.06 71 ILE A CA 1
ATOM 563 C C . ILE A 1 71 ? -5.991 0.185 -4.065 1.00 86.06 71 ILE A C 1
ATOM 565 O O . ILE A 1 71 ? -5.433 1.091 -4.679 1.00 86.06 71 ILE A O 1
ATOM 569 N N . ILE A 1 72 ? -6.122 -1.049 -4.556 1.00 89.62 72 ILE A N 1
ATOM 570 C CA . ILE A 1 72 ? -5.719 -1.441 -5.910 1.00 89.62 72 ILE A CA 1
ATOM 571 C C . ILE A 1 72 ? -6.957 -1.722 -6.760 1.00 89.62 72 ILE A C 1
ATOM 573 O O . ILE A 1 72 ? -7.981 -2.180 -6.253 1.00 89.62 72 ILE A O 1
ATOM 577 N N . CYS A 1 73 ? -6.853 -1.484 -8.064 1.00 88.88 73 CYS A N 1
ATOM 578 C CA . CYS A 1 73 ? -7.896 -1.807 -9.029 1.00 88.88 73 CYS A CA 1
ATOM 579 C C . CYS A 1 73 ? -7.280 -2.277 -10.357 1.00 88.88 73 CYS A C 1
ATOM 581 O O . CYS A 1 73 ? -6.128 -1.946 -10.654 1.00 88.88 73 CYS A O 1
ATOM 583 N N . PRO A 1 74 ? -8.016 -3.054 -11.170 1.00 91.50 74 PRO A N 1
ATOM 584 C CA . PRO A 1 74 ? -7.550 -3.447 -12.490 1.00 91.50 74 PRO A CA 1
ATOM 585 C C . PRO A 1 74 ? -7.461 -2.211 -13.386 1.00 91.50 74 PRO A C 1
ATOM 587 O O . PRO A 1 74 ? -8.376 -1.387 -13.413 1.00 91.50 74 PRO A O 1
ATOM 590 N N . SER A 1 75 ? -6.375 -2.095 -14.142 1.00 89.81 75 SER A N 1
ATOM 591 C CA . SER A 1 75 ? -6.192 -1.021 -15.113 1.00 89.81 75 SER A CA 1
ATOM 592 C C . SER A 1 75 ? -5.495 -1.549 -16.361 1.00 89.81 75 SER A C 1
ATOM 594 O O . SER A 1 75 ? -4.762 -2.533 -16.301 1.00 89.81 75 SER A O 1
ATOM 596 N N . ASN A 1 76 ? -5.734 -0.884 -17.488 1.00 89.06 76 ASN A N 1
ATOM 597 C CA . ASN A 1 76 ? -5.063 -1.167 -18.753 1.00 89.06 76 ASN A CA 1
ATOM 598 C C . ASN A 1 76 ? -4.058 -0.042 -19.033 1.00 89.06 76 ASN A C 1
ATOM 600 O O . ASN A 1 76 ? -4.306 0.820 -19.878 1.00 89.06 76 ASN A O 1
ATOM 604 N N . SER A 1 77 ? -2.966 0.005 -18.266 1.00 86.75 77 SER A N 1
ATOM 605 C CA . SER A 1 77 ? -1.890 0.985 -18.448 1.00 86.75 77 SER A CA 1
ATOM 606 C C . SER A 1 77 ? -0.795 0.463 -19.376 1.00 86.75 77 SER A C 1
ATOM 608 O O . SER A 1 77 ? -0.486 -0.722 -19.394 1.00 86.75 77 SER A O 1
ATOM 610 N N . LEU A 1 78 ? -0.158 1.379 -20.109 1.00 85.44 78 LEU A N 1
ATOM 611 C CA . LEU A 1 78 ? 1.057 1.095 -20.888 1.00 85.44 78 LEU A CA 1
ATOM 612 C C . LEU A 1 78 ? 2.329 1.065 -20.021 1.00 85.44 78 LEU A C 1
ATOM 614 O O . LEU A 1 78 ? 3.403 0.765 -20.525 1.00 85.44 78 LEU A O 1
ATOM 618 N N . LEU A 1 79 ? 2.204 1.423 -18.740 1.00 84.75 79 LEU A N 1
ATOM 619 C CA . LEU A 1 79 ? 3.283 1.432 -17.759 1.00 84.75 79 LEU A CA 1
ATOM 620 C C . LEU A 1 79 ? 3.222 0.150 -16.920 1.00 84.75 79 LEU A C 1
ATOM 622 O O . LEU A 1 79 ? 2.183 -0.114 -16.307 1.00 84.75 79 LEU A O 1
ATOM 626 N N . SER A 1 80 ? 4.336 -0.576 -16.840 1.00 80.44 80 SER A N 1
ATOM 627 C CA . SER A 1 80 ? 4.600 -1.597 -15.819 1.00 80.44 80 SER A CA 1
ATOM 628 C C . SER A 1 80 ? 5.996 -1.369 -15.235 1.00 80.44 80 SER A C 1
ATOM 630 O O . SER A 1 80 ? 6.947 -1.091 -15.956 1.00 80.44 80 SER A O 1
ATOM 632 N N . THR A 1 81 ? 6.119 -1.422 -13.907 1.00 71.62 81 THR A N 1
ATOM 633 C CA . THR A 1 81 ? 7.392 -1.220 -13.194 1.00 71.62 81 THR A CA 1
ATOM 634 C C . THR A 1 81 ? 7.800 -2.497 -12.465 1.00 71.62 81 THR A C 1
ATOM 636 O O . THR A 1 81 ? 6.939 -3.133 -11.857 1.00 71.62 81 THR A O 1
ATOM 639 N N . TRP A 1 82 ? 9.099 -2.820 -12.485 1.00 41.72 82 TRP A N 1
ATOM 640 C CA . TRP A 1 82 ? 9.735 -3.961 -11.812 1.00 41.72 82 TRP A CA 1
ATOM 641 C C . TRP A 1 82 ? 9.123 -4.273 -10.429 1.00 41.72 82 TRP A C 1
ATOM 643 O O . TRP A 1 82 ? 9.253 -3.479 -9.495 1.00 41.72 82 TRP A O 1
ATOM 653 N N . CYS A 1 83 ? 8.485 -5.442 -10.301 1.00 47.84 83 CYS A N 1
ATOM 654 C CA . CYS A 1 83 ? 8.162 -6.101 -9.027 1.00 47.84 83 CYS A CA 1
ATOM 655 C C . CYS A 1 83 ? 9.168 -7.207 -8.752 1.00 47.84 83 CYS A C 1
ATOM 657 O O . CYS A 1 83 ? 9.483 -7.988 -9.677 1.00 47.84 83 CYS A O 1
#

Organism: Trichonephila clavata (NCBI:txid2740835)

Radius of gyration: 20.09 Å; chains: 1; bounding box: 25×37×57 Å